Protein AF-A0A8J8J0Q1-F1 (afdb_monomer)

Foldseek 3Di:
DDAAADEPVVLVVQLVVQLQVLVVVVVQHDPVVLVVLCPDPVSVVSSVVSNCVSVVVCVVVNHHYDDWDDPPVQLVVQCVVLVDDSVVSRVVSRCVVVVNQEDADPDCSCPPPVRHHYDHD

Nearest PDB structures (foldseek):
  1v8o-assembly1_C  TM=6.541E-01  e=2.952E-02  Pyrobaculum aerophilum
  7by2-assembly1_B-2  TM=4.990E-01  e=1.311E-02  Klebsiella pneumoniae

Radius of gyration: 16.66 Å; Cα contacts (8 Å, |Δi|>4): 122; chains: 1; bounding box: 41×23×42 Å

pLDDT: mean 94.54, std 7.19, range [49.25, 98.62]

Secondary structure (DSSP, 8-state):
-PPPEE-HHHHHHHHHHHHHHHHHHTT--SHHHHHHHTTSHHHHHHHHHHHHHHHHHHHHTTPEEPPPP--HHHHHHHHHHHT--HHHHHHHHHHHHTT--EE--S-GGGTT-TT-EE---

Mean predicted aligned error: 3.58 Å

Sequence (121 aa):
MSKQVTSRTTINEAIYVTFRRLAREKGVTNIYDAKTFAKSQEGRLVLKRAYSLVLELVNLSGIGIIEEEDDIETIMTVSKKFGLLPNDAIIVATCLKHGITEIATFDRDFEGIQFLKVVGG

Structure (mmCIF, N/CA/C/O backbone):
data_AF-A0A8J8J0Q1-F1
#
_entry.id   AF-A0A8J8J0Q1-F1
#
loop_
_atom_site.group_PDB
_atom_site.id
_atom_site.type_symbol
_atom_site.label_atom_id
_atom_site.label_alt_id
_atom_site.label_comp_id
_atom_site.label_asym_id
_atom_site.label_entity_id
_atom_site.label_seq_id
_atom_site.pdbx_PDB_ins_code
_atom_site.Cartn_x
_atom_site.Cartn_y
_atom_site.Cartn_z
_atom_site.occupancy
_atom_site.B_iso_or_equiv
_atom_site.auth_seq_id
_atom_site.auth_comp_id
_atom_site.auth_asym_id
_atom_site.auth_atom_id
_atom_site.pdbx_PDB_model_num
ATOM 1 N N . MET A 1 1 ? -23.694 9.600 -0.423 1.00 49.25 1 MET A N 1
ATOM 2 C CA . MET A 1 1 ? -22.783 8.594 -1.013 1.00 49.25 1 MET A CA 1
ATOM 3 C C . MET A 1 1 ? -21.637 8.402 -0.043 1.00 49.25 1 MET A C 1
ATOM 5 O O . MET A 1 1 ? -21.099 9.406 0.410 1.00 49.25 1 MET A O 1
ATOM 9 N N . SER A 1 2 ? -21.314 7.164 0.336 1.00 65.00 2 SER A N 1
ATOM 10 C CA . SER A 1 2 ? -20.090 6.892 1.095 1.00 65.00 2 SER A CA 1
ATOM 11 C C . SER A 1 2 ? -18.889 7.231 0.210 1.00 65.00 2 SER A C 1
ATOM 13 O O . SER A 1 2 ? -18.856 6.886 -0.970 1.00 65.00 2 SER A O 1
ATOM 15 N N . LYS A 1 3 ? -17.932 7.988 0.750 1.00 85.00 3 LYS A N 1
ATOM 16 C CA . LYS A 1 3 ? -16.706 8.342 0.034 1.00 85.00 3 LYS A CA 1
ATOM 17 C C . LYS A 1 3 ? -15.754 7.149 0.105 1.00 85.00 3 LYS A C 1
ATOM 19 O O . LYS A 1 3 ? -15.395 6.734 1.201 1.00 85.00 3 LYS A O 1
ATOM 24 N N . GLN A 1 4 ? -15.357 6.608 -1.044 1.00 94.06 4 GLN A N 1
ATOM 25 C CA . GLN A 1 4 ? -14.331 5.567 -1.113 1.00 94.06 4 GLN A CA 1
ATOM 26 C C . GLN A 1 4 ? -12.950 6.176 -0.867 1.00 94.06 4 GLN A C 1
ATOM 28 O O . GLN A 1 4 ? -12.659 7.288 -1.322 1.00 94.06 4 GLN A O 1
ATOM 33 N N . VAL A 1 5 ? -12.105 5.449 -0.140 1.00 96.25 5 VAL A N 1
ATOM 34 C CA . VAL A 1 5 ? -10.758 5.889 0.227 1.00 96.25 5 VAL A CA 1
ATOM 35 C C . VAL A 1 5 ? -9.744 4.760 0.078 1.00 96.25 5 VAL A C 1
ATOM 37 O O . VAL A 1 5 ? -10.103 3.588 0.118 1.00 96.25 5 VAL A O 1
ATOM 40 N N . THR A 1 6 ? -8.478 5.130 -0.089 1.00 96.12 6 THR A N 1
ATOM 41 C CA . THR A 1 6 ? -7.318 4.234 -0.120 1.00 96.12 6 THR A CA 1
ATOM 42 C C . THR A 1 6 ? -6.158 4.854 0.659 1.00 96.12 6 THR A C 1
ATOM 44 O O . THR A 1 6 ? -6.144 6.061 0.920 1.00 96.12 6 THR A O 1
ATOM 47 N N . SER A 1 7 ? -5.159 4.044 1.005 1.00 94.81 7 SER A N 1
ATOM 48 C CA . SER A 1 7 ? -3.926 4.499 1.649 1.00 94.81 7 SER A CA 1
ATOM 49 C C . SER A 1 7 ? -2.776 4.679 0.649 1.00 94.81 7 SER A C 1
ATOM 51 O O . SER A 1 7 ? -2.845 4.238 -0.507 1.00 94.81 7 SER A O 1
ATOM 53 N N . ARG A 1 8 ? -1.693 5.330 1.093 1.00 94.06 8 ARG A N 1
ATOM 54 C CA . ARG A 1 8 ? -0.457 5.472 0.306 1.00 94.06 8 ARG A CA 1
ATOM 55 C C . ARG A 1 8 ? 0.252 4.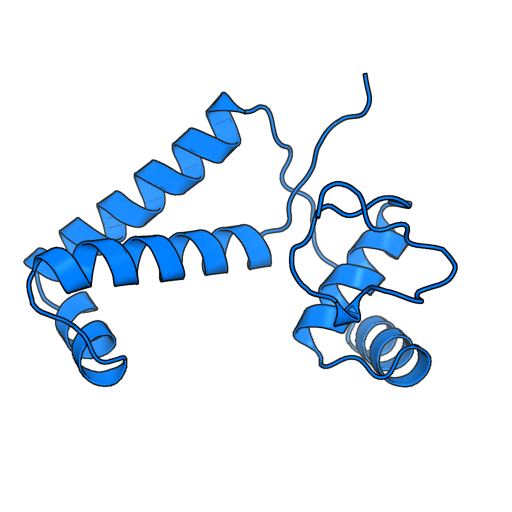130 0.130 1.00 94.06 8 ARG A C 1
ATOM 57 O O . ARG A 1 8 ? 0.831 3.892 -0.928 1.00 94.06 8 ARG A O 1
ATOM 64 N N . THR A 1 9 ? 0.172 3.251 1.124 1.00 92.88 9 THR A N 1
ATOM 65 C CA . THR A 1 9 ? 0.726 1.893 1.100 1.00 92.88 9 THR A CA 1
ATOM 66 C C . THR A 1 9 ? 0.101 1.086 -0.031 1.00 92.88 9 THR A C 1
ATOM 68 O O . THR A 1 9 ? 0.826 0.611 -0.904 1.00 92.88 9 THR A O 1
ATOM 71 N N . THR A 1 10 ? -1.234 1.059 -0.123 1.00 93.62 10 THR A N 1
ATOM 72 C CA . THR A 1 10 ? -1.948 0.364 -1.207 1.00 93.62 10 THR A CA 1
ATOM 73 C C . THR A 1 10 ? -1.602 0.938 -2.585 1.00 93.62 10 THR A C 1
ATOM 75 O O . THR A 1 10 ? -1.412 0.190 -3.544 1.00 93.62 10 THR A O 1
ATOM 78 N N . ILE A 1 11 ? -1.453 2.264 -2.707 1.00 96.38 11 ILE A N 1
ATOM 79 C CA . ILE A 1 11 ? -1.026 2.898 -3.967 1.00 96.38 11 ILE A CA 1
ATOM 80 C C . ILE A 1 11 ? 0.388 2.451 -4.357 1.00 96.38 11 ILE A C 1
ATOM 82 O O . ILE A 1 11 ? 0.622 2.084 -5.510 1.00 96.38 11 ILE A O 1
ATOM 86 N N . ASN A 1 12 ? 1.330 2.450 -3.413 1.00 95.69 12 ASN A N 1
ATOM 87 C CA . ASN A 1 12 ? 2.706 2.021 -3.663 1.00 95.69 12 ASN A CA 1
ATOM 88 C C . ASN A 1 12 ? 2.781 0.545 -4.084 1.00 95.69 12 ASN A C 1
ATOM 90 O O . ASN A 1 12 ? 3.517 0.207 -5.014 1.00 95.69 12 ASN A O 1
ATOM 94 N N . GLU A 1 13 ? 1.993 -0.325 -3.454 1.00 94.50 13 GLU A N 1
ATOM 95 C CA . GLU A 1 13 ? 1.885 -1.740 -3.820 1.00 94.50 13 GLU A CA 1
ATOM 96 C C . GLU A 1 13 ? 1.293 -1.924 -5.220 1.00 94.50 13 GLU A C 1
ATOM 98 O O . GLU A 1 13 ? 1.860 -2.650 -6.040 1.00 94.50 13 GLU A O 1
ATOM 103 N N . ALA A 1 14 ? 0.214 -1.205 -5.545 1.00 96.81 14 ALA A N 1
ATOM 104 C CA . ALA A 1 14 ? -0.389 -1.230 -6.875 1.00 96.81 14 ALA A CA 1
ATOM 105 C C . ALA A 1 14 ? 0.595 -0.759 -7.960 1.00 96.81 14 ALA A C 1
ATOM 107 O O . ALA A 1 14 ? 0.692 -1.374 -9.028 1.00 96.81 14 ALA A O 1
ATOM 108 N N . ILE A 1 15 ? 1.380 0.290 -7.685 1.00 98.31 15 ILE A N 1
ATOM 109 C CA . ILE A 1 15 ? 2.443 0.768 -8.581 1.00 98.31 15 ILE A CA 1
ATOM 110 C C . ILE A 1 15 ? 3.511 -0.307 -8.760 1.00 98.31 15 ILE A C 1
ATOM 112 O O . ILE A 1 15 ? 3.913 -0.587 -9.891 1.00 98.31 15 ILE A O 1
ATOM 116 N N . TYR A 1 16 ? 3.956 -0.943 -7.673 1.00 97.06 16 TYR A N 1
ATOM 117 C CA . TYR A 1 16 ? 4.955 -2.005 -7.732 1.00 97.06 16 TYR A CA 1
ATOM 118 C C . TYR A 1 16 ? 4.468 -3.201 -8.560 1.00 97.06 16 TYR A C 1
ATOM 120 O O . TYR A 1 16 ? 5.185 -3.668 -9.450 1.00 97.06 16 TYR A O 1
ATOM 128 N N . VAL A 1 17 ? 3.241 -3.670 -8.329 1.00 96.44 17 VAL A N 1
ATOM 129 C CA . VAL A 1 17 ? 2.636 -4.778 -9.085 1.00 96.44 17 VAL A CA 1
ATOM 130 C C . VAL A 1 17 ? 2.487 -4.410 -10.563 1.00 96.44 17 VAL A C 1
ATOM 132 O O . VAL A 1 17 ? 2.872 -5.197 -11.433 1.00 96.44 17 VAL A O 1
ATOM 135 N N . THR A 1 18 ? 2.022 -3.195 -10.863 1.00 98.31 18 THR A N 1
ATOM 136 C CA . THR A 1 18 ? 1.899 -2.683 -12.238 1.00 98.31 18 THR A CA 1
ATOM 137 C C . THR A 1 18 ? 3.260 -2.620 -12.928 1.00 98.31 18 THR A C 1
ATOM 139 O O . THR A 1 18 ? 3.421 -3.123 -14.041 1.00 98.31 18 THR A O 1
ATOM 142 N N . PHE A 1 19 ? 4.281 -2.086 -12.254 1.00 98.44 19 PHE A N 1
ATOM 143 C CA . PHE A 1 19 ? 5.654 -2.065 -12.756 1.00 98.44 19 PHE A CA 1
ATOM 144 C C . PHE A 1 19 ? 6.163 -3.478 -13.052 1.00 98.44 19 PHE A C 1
ATOM 146 O O . PHE A 1 19 ? 6.700 -3.728 -14.129 1.00 98.44 19 PHE A O 1
ATOM 153 N N . ARG A 1 20 ? 5.959 -4.429 -12.132 1.00 97.69 20 ARG A N 1
ATOM 154 C CA . ARG A 1 20 ? 6.366 -5.831 -12.309 1.00 97.69 20 ARG A CA 1
ATOM 155 C C . ARG A 1 20 ? 5.660 -6.483 -13.492 1.00 97.69 20 ARG A C 1
ATOM 157 O O . ARG A 1 20 ? 6.293 -7.256 -14.207 1.00 97.69 20 ARG A O 1
ATOM 164 N N . ARG A 1 21 ? 4.381 -6.177 -13.717 1.00 97.69 21 ARG A N 1
ATOM 165 C CA . ARG A 1 21 ? 3.632 -6.668 -14.878 1.00 97.69 21 ARG A CA 1
ATOM 166 C C . ARG A 1 21 ? 4.217 -6.131 -16.183 1.00 97.69 21 ARG A C 1
ATOM 168 O O . ARG A 1 21 ? 4.532 -6.928 -17.059 1.00 97.69 21 ARG A O 1
ATOM 175 N N . LEU A 1 22 ? 4.434 -4.822 -16.277 1.00 98.00 22 LEU A N 1
ATOM 176 C CA . LEU A 1 22 ? 5.011 -4.190 -17.467 1.00 98.00 22 LEU A CA 1
ATOM 177 C C . LEU A 1 22 ? 6.462 -4.635 -17.720 1.00 98.00 22 LEU A C 1
ATOM 179 O O . LEU A 1 22 ? 6.865 -4.837 -18.859 1.00 98.00 22 LEU A O 1
ATOM 183 N N . ALA A 1 23 ? 7.257 -4.837 -16.667 1.00 97.81 23 ALA A N 1
ATOM 184 C CA . ALA A 1 23 ? 8.622 -5.348 -16.788 1.00 97.81 23 ALA A CA 1
ATOM 185 C C . ALA A 1 23 ? 8.651 -6.796 -17.317 1.00 97.81 23 ALA A C 1
ATOM 187 O O . ALA A 1 23 ? 9.526 -7.145 -18.110 1.00 97.81 23 ALA A O 1
ATOM 188 N N . ARG A 1 24 ? 7.666 -7.633 -16.955 1.00 97.25 24 ARG A N 1
ATOM 189 C CA . ARG A 1 24 ? 7.529 -8.992 -17.510 1.00 97.25 24 ARG A CA 1
ATOM 190 C C . ARG A 1 24 ? 7.276 -8.987 -19.015 1.00 97.25 24 ARG A C 1
ATOM 192 O O . ARG A 1 24 ? 7.817 -9.845 -19.701 1.00 97.25 24 ARG A O 1
ATOM 199 N N . GLU A 1 25 ? 6.529 -8.014 -19.536 1.00 96.38 25 GLU A N 1
ATOM 200 C CA . GLU A 1 25 ? 6.330 -7.834 -20.988 1.00 96.38 25 GLU A CA 1
ATOM 201 C C . GLU A 1 25 ? 7.644 -7.513 -21.722 1.00 96.38 25 GLU A C 1
ATOM 203 O O . GLU A 1 25 ? 7.754 -7.722 -22.926 1.00 96.38 25 GLU A O 1
ATOM 208 N N . LYS A 1 26 ? 8.664 -7.054 -20.986 1.00 94.62 26 LYS A N 1
ATOM 209 C CA . LYS A 1 26 ? 10.033 -6.808 -21.461 1.00 94.62 26 LYS A CA 1
ATOM 210 C C . LYS A 1 26 ? 10.999 -7.965 -21.179 1.00 94.62 26 LYS A C 1
ATOM 212 O O . LYS A 1 26 ? 12.200 -7.815 -21.363 1.00 94.62 26 LYS A O 1
ATOM 217 N N . GLY A 1 27 ? 10.496 -9.109 -20.713 1.00 96.06 27 GLY A N 1
ATOM 218 C CA . GLY A 1 27 ? 11.301 -10.291 -20.388 1.00 96.06 27 GLY A CA 1
ATOM 219 C C . GLY A 1 27 ? 11.878 -10.317 -18.967 1.00 96.06 27 GLY A C 1
ATOM 220 O O . GLY A 1 27 ? 12.580 -11.261 -18.617 1.00 96.06 27 GLY A O 1
ATOM 221 N N . VAL A 1 28 ? 11.566 -9.336 -18.113 1.00 96.75 28 VAL A N 1
ATOM 222 C CA . VAL A 1 28 ? 12.094 -9.257 -16.740 1.00 96.75 28 VAL A CA 1
ATOM 223 C C . VAL A 1 28 ? 11.139 -9.941 -15.760 1.00 96.75 28 VAL A C 1
ATOM 225 O O . VAL A 1 28 ? 10.121 -9.379 -15.351 1.00 96.75 28 VAL A O 1
ATOM 228 N N . THR A 1 29 ? 11.451 -11.177 -15.366 1.00 92.19 29 THR A N 1
ATOM 229 C CA . THR A 1 29 ? 10.506 -12.046 -14.638 1.00 92.19 29 THR A CA 1
ATOM 230 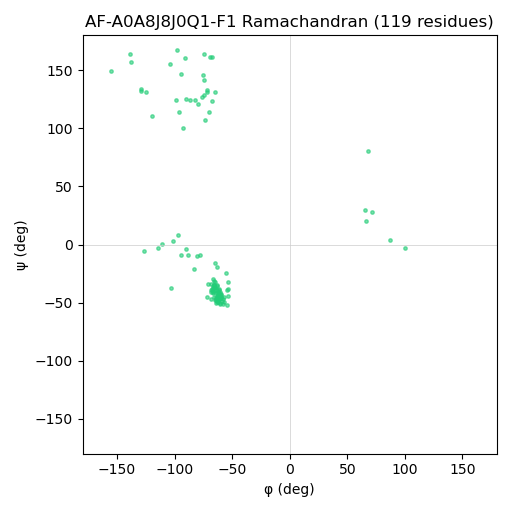C C . THR A 1 29 ? 10.777 -12.159 -13.138 1.00 92.19 29 THR A C 1
ATOM 232 O O . THR A 1 29 ? 9.828 -12.145 -12.348 1.00 92.19 29 THR A O 1
ATOM 235 N N . ASN A 1 30 ? 12.036 -12.205 -12.695 1.00 93.94 30 ASN A N 1
ATOM 236 C CA . ASN A 1 30 ? 12.381 -12.331 -11.273 1.00 93.94 30 ASN A CA 1
ATOM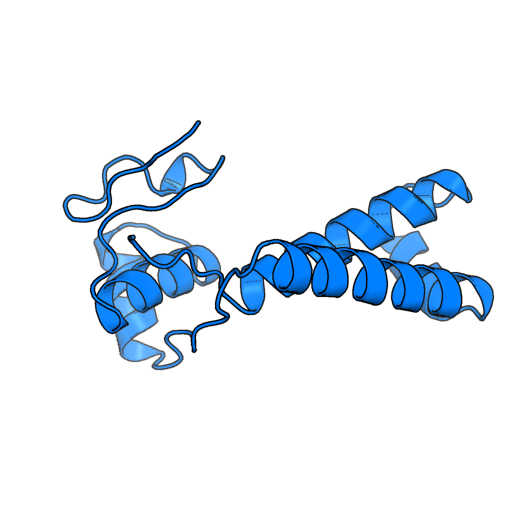 237 C C . ASN A 1 30 ? 12.551 -10.963 -10.584 1.00 93.94 30 ASN A C 1
ATOM 239 O O . ASN A 1 30 ? 12.687 -9.927 -11.237 1.00 93.94 30 ASN A O 1
ATOM 243 N N . ILE A 1 31 ? 12.459 -10.944 -9.250 1.00 89.88 31 ILE A N 1
ATOM 244 C CA . ILE A 1 31 ? 12.466 -9.708 -8.442 1.00 89.88 31 ILE A CA 1
ATOM 245 C C . ILE A 1 31 ? 13.816 -8.989 -8.504 1.00 89.88 31 ILE A C 1
ATOM 247 O O . ILE A 1 31 ? 13.846 -7.757 -8.521 1.00 89.88 31 ILE A O 1
ATOM 251 N N . TYR A 1 32 ? 14.916 -9.739 -8.535 1.00 91.12 32 TYR A N 1
ATOM 252 C CA . TYR A 1 32 ? 16.260 -9.173 -8.529 1.00 91.12 32 TYR A CA 1
ATOM 253 C C . TYR A 1 32 ? 16.515 -8.368 -9.808 1.00 91.12 32 TYR A C 1
ATOM 255 O O . TYR A 1 32 ? 16.866 -7.188 -9.748 1.00 91.12 32 TYR A O 1
ATOM 263 N N . ASP A 1 33 ? 16.188 -8.954 -10.956 1.00 95.06 33 ASP A N 1
ATOM 264 C CA . ASP A 1 33 ? 16.346 -8.317 -12.257 1.00 95.06 33 ASP A CA 1
ATOM 265 C C . ASP A 1 33 ? 15.428 -7.116 -12.418 1.00 95.06 33 ASP A C 1
ATOM 267 O O . ASP A 1 33 ? 15.822 -6.140 -13.041 1.00 95.06 33 ASP A O 1
ATOM 271 N N . ALA A 1 34 ? 14.242 -7.108 -11.804 1.00 95.81 34 ALA A N 1
ATOM 272 C CA . ALA A 1 34 ? 13.394 -5.918 -11.832 1.00 95.81 34 ALA A CA 1
ATOM 273 C C . ALA A 1 34 ? 14.000 -4.726 -11.089 1.00 95.81 34 ALA A C 1
ATOM 275 O O . ALA A 1 34 ? 13.833 -3.593 -11.542 1.00 95.81 34 ALA A O 1
ATOM 276 N N . LYS A 1 35 ? 14.736 -4.954 -9.993 1.00 94.69 35 LYS A N 1
ATOM 277 C CA . LYS A 1 35 ? 15.465 -3.876 -9.306 1.00 94.69 35 LYS A CA 1
ATOM 278 C C . LYS A 1 35 ? 16.589 -3.325 -10.182 1.00 94.69 35 LYS A C 1
ATOM 280 O O . LYS A 1 35 ? 16.799 -2.115 -10.213 1.00 94.69 35 LYS A O 1
ATOM 285 N N . THR A 1 36 ? 17.297 -4.193 -10.901 1.00 96.44 36 THR A N 1
ATOM 286 C CA . THR A 1 36 ? 18.339 -3.786 -11.856 1.00 96.44 36 THR A CA 1
ATOM 287 C C . THR A 1 36 ? 17.733 -3.062 -13.058 1.00 96.44 36 THR A C 1
ATOM 289 O O . THR A 1 36 ? 18.169 -1.967 -13.409 1.00 96.44 36 THR A O 1
ATOM 292 N N . PHE A 1 37 ? 16.664 -3.612 -13.631 1.00 97.62 37 PHE A N 1
ATOM 293 C CA . PHE A 1 37 ? 15.926 -3.043 -14.751 1.00 97.62 37 PHE A CA 1
ATOM 294 C C . PHE A 1 37 ? 15.410 -1.643 -14.428 1.00 97.62 37 PHE A C 1
ATOM 296 O O . PHE A 1 37 ? 15.633 -0.738 -15.226 1.00 97.62 37 PHE A O 1
ATOM 303 N N . ALA A 1 38 ? 14.835 -1.420 -13.240 1.00 97.12 38 ALA A N 1
ATOM 304 C CA . ALA A 1 38 ? 14.349 -0.108 -12.798 1.00 97.12 38 ALA A CA 1
ATOM 305 C C . ALA A 1 38 ? 15.417 1.004 -12.852 1.00 97.12 38 ALA A C 1
ATOM 307 O O . ALA A 1 38 ? 15.076 2.179 -12.971 1.00 97.12 38 ALA A O 1
ATOM 308 N N . LYS A 1 39 ? 16.711 0.655 -12.790 1.00 97.19 39 LYS A N 1
ATOM 309 C CA . LYS A 1 39 ? 17.828 1.611 -12.877 1.00 97.19 39 LYS A CA 1
ATOM 310 C C . LYS A 1 39 ? 18.199 1.976 -14.321 1.00 97.19 39 LYS A C 1
ATOM 312 O O . LYS A 1 39 ? 18.796 3.036 -14.541 1.00 97.19 39 LYS A O 1
ATOM 317 N N . SER A 1 40 ? 17.841 1.141 -15.299 1.00 97.69 40 SER A N 1
ATOM 318 C CA . SER A 1 40 ? 18.054 1.399 -16.731 1.00 97.69 40 SER A CA 1
ATOM 319 C C . SER A 1 40 ? 17.161 2.534 -17.248 1.00 97.69 40 SER A C 1
ATOM 321 O O . SER A 1 40 ? 16.161 2.886 -16.622 1.00 97.69 40 SER A O 1
ATOM 323 N N . GLN A 1 41 ? 17.499 3.119 -18.400 1.00 97.94 41 GLN A N 1
ATOM 324 C CA . GLN A 1 41 ? 16.658 4.145 -19.026 1.00 97.94 41 GLN A CA 1
ATOM 325 C C . GLN A 1 41 ? 15.263 3.599 -19.368 1.00 97.94 41 GLN A C 1
ATOM 327 O O . GLN A 1 41 ? 14.263 4.238 -19.045 1.00 97.94 41 GLN A O 1
ATOM 332 N N . GLU A 1 42 ? 15.188 2.404 -19.961 1.00 97.81 42 GLU A N 1
ATOM 333 C CA . GLU A 1 42 ? 13.910 1.763 -20.286 1.00 97.81 42 GLU A CA 1
ATOM 334 C C . GLU A 1 42 ? 13.092 1.474 -19.021 1.00 97.81 42 GLU A C 1
ATOM 336 O O . GLU A 1 42 ? 11.914 1.819 -18.952 1.00 97.81 42 GLU A O 1
ATOM 341 N N . GLY A 1 43 ? 13.714 0.924 -17.976 1.00 98.00 43 GLY A N 1
ATOM 342 C CA . GLY A 1 43 ? 13.012 0.628 -16.730 1.00 98.00 43 GLY A CA 1
ATOM 343 C C . GLY A 1 43 ? 12.510 1.867 -15.996 1.00 98.00 43 GLY A C 1
ATOM 344 O O . GLY A 1 43 ? 11.431 1.811 -15.413 1.00 98.00 43 GLY A O 1
ATOM 345 N N . ARG A 1 44 ? 13.203 3.012 -16.085 1.00 98.31 44 ARG A N 1
ATOM 346 C CA . ARG A 1 44 ? 12.682 4.294 -15.571 1.00 98.31 44 ARG A CA 1
ATOM 347 C C . ARG A 1 44 ? 11.437 4.756 -16.326 1.00 98.31 44 ARG A C 1
ATOM 349 O O . ARG A 1 44 ? 10.520 5.281 -15.699 1.00 98.31 44 ARG A O 1
ATOM 356 N N . LEU A 1 45 ? 11.371 4.544 -17.645 1.00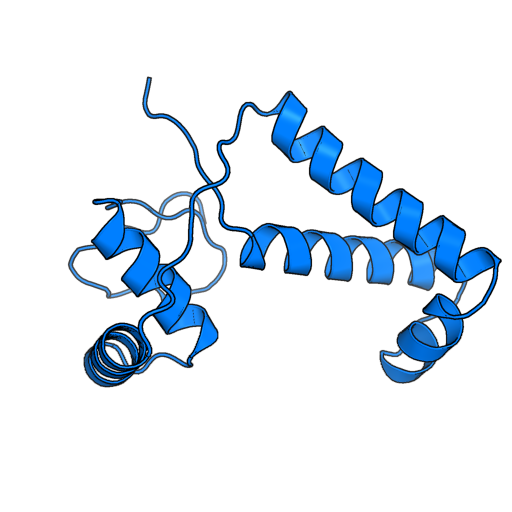 98.50 45 LEU A N 1
ATOM 357 C CA . LEU A 1 45 ? 10.169 4.837 -18.437 1.00 98.50 45 LEU A CA 1
ATOM 358 C C . LEU A 1 45 ? 9.011 3.908 -18.058 1.00 98.50 45 LEU A C 1
ATOM 360 O O . LEU A 1 45 ? 7.883 4.371 -17.902 1.00 98.50 45 LEU A O 1
ATOM 364 N N . VAL A 1 46 ? 9.291 2.618 -17.853 1.00 98.44 46 VAL A N 1
ATOM 365 C CA . VAL A 1 46 ? 8.292 1.645 -17.383 1.00 98.44 46 VAL A CA 1
ATOM 366 C C . VAL A 1 46 ? 7.799 1.992 -15.977 1.00 98.44 46 VAL A C 1
ATOM 368 O O . VAL A 1 46 ? 6.597 1.954 -15.728 1.00 98.44 46 VAL A O 1
ATOM 371 N N . LEU A 1 47 ? 8.696 2.394 -15.074 1.00 98.12 47 LEU A N 1
ATOM 372 C CA . LEU A 1 47 ? 8.339 2.838 -13.729 1.00 98.12 47 LEU A CA 1
ATOM 373 C C . LEU A 1 47 ? 7.462 4.091 -13.786 1.00 98.12 47 LEU A C 1
ATOM 375 O O . LEU A 1 47 ? 6.378 4.092 -13.211 1.00 98.12 47 LEU A O 1
ATOM 379 N N . LYS A 1 48 ? 7.864 5.113 -14.553 1.00 98.50 48 LYS A N 1
ATOM 380 C CA . LYS A 1 48 ? 7.050 6.318 -14.779 1.00 98.50 48 LYS A CA 1
ATOM 381 C C . LYS A 1 48 ? 5.652 5.959 -15.289 1.00 98.50 48 LYS A C 1
ATOM 383 O O . LYS A 1 48 ? 4.670 6.487 -14.780 1.00 98.50 48 LYS A O 1
ATOM 388 N N . ARG A 1 49 ? 5.557 5.033 -16.248 1.00 98.50 49 ARG A N 1
ATOM 389 C CA . ARG A 1 49 ? 4.273 4.551 -16.772 1.00 98.50 49 ARG A CA 1
ATOM 390 C C . ARG A 1 49 ? 3.425 3.871 -15.695 1.00 98.50 49 ARG A C 1
ATOM 392 O O . ARG A 1 49 ? 2.228 4.123 -15.647 1.00 98.50 49 ARG A O 1
ATOM 399 N N . ALA A 1 50 ? 4.019 3.046 -14.833 1.00 98.62 50 ALA A N 1
ATOM 400 C CA . ALA A 1 50 ? 3.303 2.402 -13.732 1.00 98.62 50 ALA A CA 1
ATOM 401 C C . ALA A 1 50 ? 2.720 3.426 -12.742 1.00 98.62 50 ALA A C 1
ATOM 403 O O . ALA A 1 50 ? 1.553 3.311 -12.376 1.00 98.62 50 ALA A O 1
ATOM 404 N N . TYR A 1 51 ? 3.496 4.456 -12.376 1.00 98.44 51 TYR A N 1
ATOM 405 C CA . TYR A 1 51 ? 3.005 5.573 -11.560 1.00 98.44 51 TYR A CA 1
ATOM 406 C C . TYR A 1 51 ? 1.817 6.277 -12.223 1.00 98.44 51 TYR A C 1
ATOM 408 O O . TYR A 1 51 ? 0.777 6.430 -11.588 1.00 98.44 51 TYR A O 1
ATOM 416 N N . SER A 1 52 ? 1.950 6.670 -13.495 1.00 98.38 52 SER A N 1
ATOM 417 C CA . SER A 1 52 ? 0.878 7.357 -14.226 1.00 98.38 52 SER A CA 1
ATOM 418 C C . SER A 1 52 ? -0.411 6.541 -14.256 1.00 98.38 52 SER A C 1
ATOM 420 O O . SER A 1 52 ? -1.450 7.059 -13.870 1.00 98.38 52 SER A O 1
ATOM 422 N N . LEU A 1 53 ? -0.344 5.256 -14.620 1.00 98.44 53 LEU A N 1
ATOM 423 C CA . LEU A 1 53 ? -1.531 4.400 -14.726 1.00 98.44 53 LEU A CA 1
ATOM 424 C C . LEU A 1 53 ? -2.295 4.277 -13.401 1.00 98.44 53 LEU A C 1
ATOM 426 O O . LEU A 1 53 ? -3.518 4.385 -13.384 1.00 98.44 53 LEU A O 1
ATOM 430 N N . VAL A 1 54 ? -1.585 4.055 -12.291 1.00 98.12 54 VAL A N 1
ATOM 431 C CA . VAL A 1 54 ? -2.228 3.876 -10.981 1.00 98.12 54 VAL A CA 1
ATOM 432 C C . VAL A 1 54 ? -2.791 5.195 -10.458 1.00 98.12 54 VAL A C 1
ATOM 434 O O . VAL A 1 54 ? -3.928 5.230 -9.994 1.00 98.12 54 VAL A O 1
ATOM 437 N N . LEU A 1 55 ? -2.032 6.290 -10.552 1.00 96.75 55 LEU A N 1
ATOM 438 C CA . LEU A 1 55 ? -2.494 7.592 -10.067 1.00 96.75 55 LEU A CA 1
ATOM 439 C C . LEU A 1 55 ? -3.666 8.128 -10.900 1.00 96.75 55 LEU A C 1
ATOM 441 O O . LEU A 1 55 ? -4.611 8.674 -10.332 1.00 96.75 55 LEU A O 1
ATOM 445 N N . GLU A 1 56 ? -3.646 7.931 -12.221 1.00 97.31 56 GLU A N 1
ATOM 446 C CA . GLU A 1 56 ? -4.775 8.264 -13.097 1.00 97.31 56 GLU A CA 1
ATOM 447 C C . GLU A 1 56 ? -6.016 7.440 -12.744 1.00 97.31 56 GLU A C 1
ATOM 449 O O . GLU A 1 56 ? -7.098 8.012 -12.634 1.00 97.31 56 GLU A O 1
ATOM 454 N N . LEU A 1 57 ? -5.875 6.132 -12.493 1.00 96.62 57 LEU A N 1
ATOM 455 C CA . LEU A 1 57 ? -6.987 5.275 -12.070 1.00 96.62 57 LEU A CA 1
ATOM 456 C C . LEU A 1 57 ? -7.624 5.763 -10.762 1.00 96.62 57 LEU A C 1
ATOM 458 O O . LEU A 1 57 ? -8.847 5.889 -10.690 1.00 96.62 57 LEU A O 1
ATOM 462 N N . VAL A 1 58 ? -6.812 6.048 -9.739 1.00 95.56 58 VAL A N 1
ATOM 463 C CA . VAL A 1 58 ? -7.293 6.546 -8.437 1.00 95.56 58 VAL A CA 1
ATOM 464 C C . VAL A 1 58 ? -8.030 7.874 -8.612 1.00 95.56 58 VAL A C 1
ATOM 466 O O . VAL A 1 58 ? -9.137 8.039 -8.095 1.00 95.56 58 VAL A O 1
ATOM 469 N N . ASN A 1 59 ? -7.455 8.791 -9.396 1.00 94.25 59 ASN A N 1
ATOM 470 C CA . ASN A 1 59 ? -8.038 10.100 -9.666 1.00 94.25 59 ASN A CA 1
ATOM 471 C C . ASN A 1 59 ? -9.366 10.001 -10.436 1.00 94.25 59 ASN A C 1
ATOM 473 O O . ASN A 1 59 ? -10.356 10.608 -10.033 1.00 94.25 59 ASN A O 1
ATOM 477 N N . LEU A 1 60 ? -9.417 9.206 -11.510 1.00 96.56 60 LEU A N 1
ATOM 478 C CA . LEU A 1 60 ? -10.627 9.017 -12.320 1.00 96.56 60 LEU A CA 1
ATOM 479 C C . LEU A 1 60 ? -11.743 8.299 -11.553 1.00 96.56 60 LEU A C 1
ATOM 481 O O . LEU A 1 60 ? -12.917 8.549 -11.810 1.00 96.56 60 LEU A O 1
ATOM 485 N N . SER A 1 61 ? -11.384 7.442 -10.595 1.00 94.38 61 SER A N 1
ATOM 486 C CA . SER A 1 61 ? -12.344 6.739 -9.737 1.00 94.38 61 SER A CA 1
ATOM 487 C C . SER A 1 61 ? -12.910 7.622 -8.617 1.00 94.38 61 SER A C 1
ATOM 489 O O . SER A 1 61 ? -13.822 7.200 -7.912 1.00 94.38 61 SER A O 1
ATOM 491 N N . GLY A 1 62 ? -12.373 8.833 -8.412 1.00 94.25 62 GLY A N 1
ATOM 492 C CA . GLY A 1 62 ? -12.781 9.715 -7.315 1.00 94.25 62 GLY A CA 1
ATOM 493 C C . GLY A 1 62 ? -12.439 9.171 -5.921 1.00 94.25 62 GLY A C 1
ATOM 494 O O . GLY A 1 62 ? -13.048 9.590 -4.934 1.00 94.25 62 GLY A O 1
ATOM 495 N N . ILE A 1 63 ? -11.485 8.238 -5.829 1.00 94.88 63 ILE A N 1
ATOM 496 C CA . ILE A 1 63 ? -11.063 7.625 -4.565 1.00 94.88 63 ILE A CA 1
ATOM 497 C C . ILE A 1 63 ? -10.173 8.617 -3.810 1.00 94.88 63 ILE A C 1
ATOM 499 O O . ILE A 1 63 ? -9.186 9.126 -4.340 1.00 94.88 63 ILE A O 1
ATOM 503 N N . GLY A 1 64 ? -10.520 8.898 -2.553 1.00 94.94 64 GLY A N 1
ATOM 504 C CA . GLY A 1 64 ? -9.711 9.756 -1.689 1.00 94.94 64 GLY A CA 1
ATOM 505 C C . GLY A 1 64 ? -8.465 9.041 -1.168 1.00 94.94 64 GLY A C 1
ATOM 506 O O . GLY A 1 64 ? -8.513 7.855 -0.865 1.00 94.94 64 GLY A O 1
ATOM 507 N N . ILE A 1 65 ? -7.366 9.772 -0.997 1.00 95.38 65 ILE A N 1
ATOM 508 C CA . ILE A 1 65 ? -6.180 9.268 -0.295 1.00 95.38 65 ILE A CA 1
ATOM 509 C C . ILE A 1 65 ? -6.229 9.799 1.133 1.00 95.38 65 ILE A C 1
ATOM 511 O O . ILE A 1 65 ? -6.345 11.011 1.329 1.00 95.38 65 ILE A O 1
ATOM 515 N N . ILE A 1 66 ? -6.168 8.901 2.111 1.00 96.56 66 ILE A N 1
ATOM 516 C CA . ILE A 1 66 ? -6.150 9.257 3.532 1.00 96.56 66 ILE A CA 1
ATOM 517 C C . ILE A 1 66 ? -4.748 9.120 4.118 1.00 96.56 66 ILE A C 1
ATOM 519 O O . ILE A 1 66 ? -3.903 8.379 3.612 1.00 96.56 66 ILE A O 1
ATOM 523 N N . GLU A 1 67 ? -4.506 9.869 5.189 1.00 96.25 67 GLU A N 1
ATOM 524 C CA . GLU A 1 67 ? -3.298 9.729 5.990 1.00 96.25 67 GLU A CA 1
ATOM 525 C C . GLU A 1 67 ? -3.354 8.428 6.795 1.00 96.25 67 GLU A C 1
ATOM 527 O O . GLU A 1 67 ? -4.366 8.122 7.424 1.00 96.25 67 GLU A O 1
ATOM 532 N N . GLU A 1 68 ? -2.265 7.672 6.775 1.00 97.06 68 GLU A N 1
ATOM 533 C CA . GLU A 1 68 ? -2.132 6.434 7.540 1.00 97.06 68 GLU A CA 1
ATOM 534 C C . GLU A 1 68 ? -1.926 6.715 9.034 1.00 97.06 68 GLU A C 1
ATOM 536 O O . GLU A 1 68 ? -1.633 7.842 9.445 1.00 97.06 68 GLU A O 1
ATOM 541 N N . GLU A 1 69 ? -2.121 5.690 9.856 1.00 97.50 69 GLU A N 1
ATOM 542 C CA . GLU A 1 69 ? -1.581 5.683 11.212 1.00 97.50 69 GLU A CA 1
ATOM 543 C C . GLU A 1 69 ? -0.058 5.506 11.155 1.00 97.50 69 GLU A C 1
ATOM 545 O O . GLU A 1 69 ? 0.435 4.621 10.452 1.00 97.50 69 GLU A O 1
ATOM 550 N N . ASP A 1 70 ? 0.672 6.349 11.879 1.00 96.31 70 ASP A N 1
ATOM 551 C CA . ASP A 1 70 ? 2.135 6.360 11.937 1.00 96.31 70 ASP A CA 1
ATOM 552 C C . ASP A 1 70 ? 2.685 6.285 13.370 1.00 96.31 70 ASP A C 1
ATOM 554 O O . ASP A 1 70 ? 3.892 6.089 13.551 1.00 96.31 70 ASP A O 1
ATOM 558 N N . ASP A 1 71 ? 1.819 6.340 14.388 1.00 97.62 71 ASP A 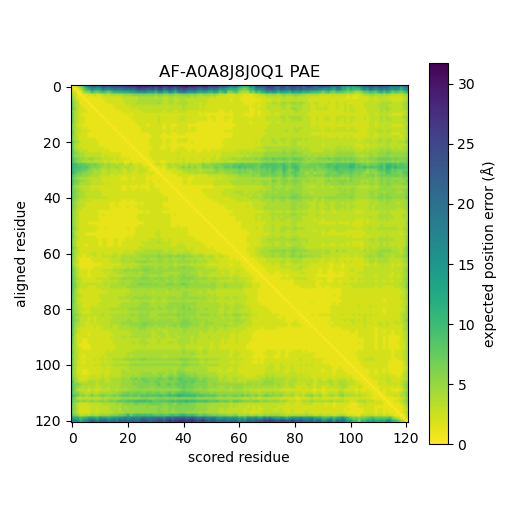N 1
ATOM 559 C CA . ASP A 1 71 ? 2.212 6.108 15.769 1.00 97.62 71 ASP A CA 1
ATOM 560 C C . ASP A 1 71 ? 2.562 4.631 16.012 1.00 97.62 71 ASP A C 1
ATOM 562 O O . ASP A 1 71 ? 1.724 3.722 15.961 1.00 97.62 71 ASP A O 1
ATOM 566 N N . ILE A 1 72 ? 3.837 4.385 16.316 1.00 97.25 72 ILE A N 1
ATOM 567 C CA . ILE A 1 72 ? 4.390 3.039 16.493 1.00 97.25 72 ILE A CA 1
ATOM 568 C C . ILE A 1 72 ? 3.741 2.303 17.670 1.00 97.25 72 ILE A C 1
ATOM 570 O O . ILE A 1 72 ? 3.551 1.086 17.588 1.00 97.25 72 ILE A O 1
ATOM 574 N N . GLU A 1 73 ? 3.380 2.998 18.752 1.00 98.00 73 GLU A N 1
ATOM 575 C CA . GLU A 1 73 ? 2.732 2.367 19.907 1.00 98.00 73 GLU A CA 1
ATOM 576 C C . GLU A 1 73 ? 1.318 1.884 19.564 1.00 98.00 73 GLU A C 1
ATOM 578 O O . GLU A 1 7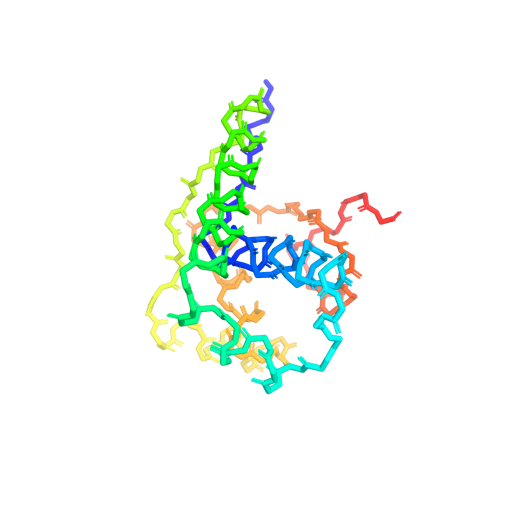3 ? 0.934 0.760 19.916 1.00 98.00 73 GLU A O 1
ATOM 583 N N . THR A 1 74 ? 0.569 2.685 18.808 1.00 97.88 74 THR A N 1
ATOM 584 C CA . THR A 1 74 ? -0.753 2.338 18.281 1.00 97.88 74 THR A CA 1
ATOM 585 C C . THR A 1 74 ? -0.662 1.152 17.324 1.00 97.88 74 THR A C 1
ATOM 587 O O . THR A 1 74 ? -1.371 0.158 17.512 1.00 97.88 74 THR A O 1
ATOM 590 N N . ILE A 1 75 ? 0.255 1.191 16.352 1.00 98.19 75 ILE A N 1
ATOM 591 C CA . ILE A 1 75 ? 0.469 0.093 15.395 1.00 98.19 75 ILE A CA 1
ATOM 592 C C . ILE A 1 75 ? 0.857 -1.197 16.127 1.00 98.19 75 ILE A C 1
ATOM 594 O O . ILE A 1 75 ? 0.284 -2.255 15.864 1.00 98.19 75 ILE A O 1
ATOM 598 N N . MET A 1 76 ? 1.783 -1.127 17.089 1.00 98.31 76 MET A N 1
ATOM 599 C CA . MET A 1 76 ? 2.178 -2.277 17.909 1.00 98.31 76 MET A CA 1
ATOM 600 C C . MET A 1 76 ? 0.988 -2.835 18.700 1.00 98.31 76 MET A C 1
ATOM 602 O O . MET A 1 76 ? 0.813 -4.052 18.782 1.00 98.31 76 MET A O 1
ATOM 606 N N . THR A 1 77 ? 0.158 -1.967 19.281 1.00 98.19 77 THR A N 1
ATOM 607 C CA . THR A 1 77 ? -1.027 -2.375 20.045 1.00 98.19 77 THR A CA 1
ATOM 608 C C . THR A 1 77 ? -2.026 -3.117 19.160 1.00 98.19 77 THR A C 1
ATOM 610 O O . THR A 1 77 ? -2.499 -4.192 19.533 1.00 98.19 77 THR A O 1
AT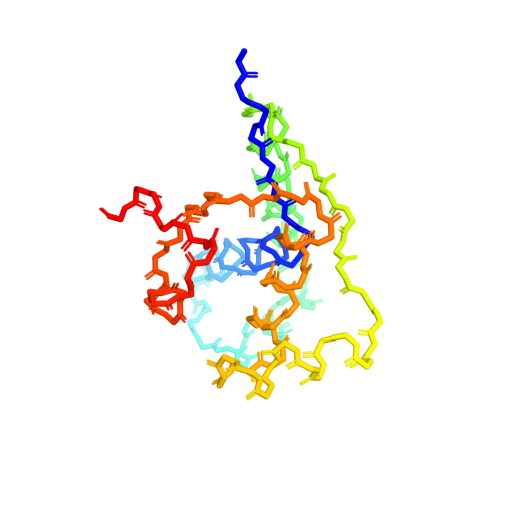OM 613 N N . VAL A 1 78 ? -2.306 -2.589 17.966 1.00 97.62 78 VAL A N 1
ATOM 614 C CA . VAL A 1 78 ? -3.185 -3.216 16.969 1.00 97.62 78 VAL A CA 1
ATOM 615 C C . VAL A 1 78 ? -2.606 -4.546 16.484 1.00 97.62 78 VAL A C 1
ATOM 617 O O . VAL A 1 78 ? -3.314 -5.554 16.494 1.00 97.62 78 VAL A O 1
ATOM 620 N N . SER A 1 79 ? -1.313 -4.579 16.153 1.00 97.50 79 SER A N 1
ATOM 621 C CA . SER A 1 79 ? -0.590 -5.790 15.747 1.00 97.50 79 SER A CA 1
ATOM 622 C C . SER A 1 79 ? -0.731 -6.900 16.787 1.00 97.50 79 SER A C 1
ATOM 624 O O . SER A 1 79 ? -1.185 -7.995 16.464 1.00 97.50 79 SER A O 1
ATOM 626 N N . LYS A 1 80 ? -0.445 -6.612 18.064 1.00 97.50 80 LYS A N 1
ATOM 627 C CA . LYS A 1 80 ? -0.554 -7.602 19.148 1.00 97.50 80 LYS A CA 1
ATOM 628 C C . LYS A 1 80 ? -1.996 -8.025 19.416 1.00 97.50 80 LYS A C 1
ATOM 630 O O . LYS A 1 80 ? -2.226 -9.180 19.759 1.00 97.50 80 LYS A O 1
ATOM 635 N N . LYS A 1 81 ? -2.956 -7.104 19.283 1.00 96.62 81 LYS A N 1
ATOM 636 C CA . LYS A 1 81 ? -4.376 -7.380 19.534 1.00 96.62 81 LYS A CA 1
ATOM 637 C C . LYS A 1 81 ? -4.973 -8.333 18.500 1.00 96.62 81 LYS A C 1
ATOM 639 O O . LYS A 1 81 ? -5.779 -9.178 18.875 1.00 96.62 81 LYS A O 1
ATOM 644 N N . PHE A 1 82 ? -4.600 -8.183 17.231 1.00 96.00 82 PHE A N 1
ATOM 645 C CA . PHE A 1 82 ? -5.196 -8.938 16.125 1.00 96.00 82 PHE A CA 1
ATOM 646 C C . PHE A 1 82 ? -4.249 -9.965 15.487 1.00 96.00 82 PHE A C 1
ATOM 648 O O . PHE A 1 82 ? -4.659 -10.671 14.578 1.00 96.00 82 PHE A O 1
ATOM 655 N N . GLY A 1 83 ? -3.007 -10.089 15.969 1.00 95.25 83 GLY A N 1
ATOM 656 C CA . GLY A 1 83 ? -2.028 -11.043 15.436 1.00 95.25 83 GLY A CA 1
ATOM 657 C C . GLY A 1 83 ? -1.485 -10.663 14.056 1.00 95.25 83 GLY A C 1
ATOM 658 O O . GLY A 1 83 ? -1.104 -11.543 13.293 1.00 95.25 83 GLY A O 1
ATOM 659 N 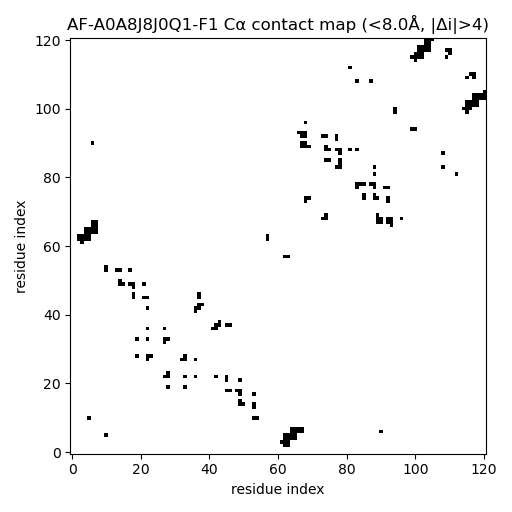N . LEU A 1 84 ? -1.457 -9.367 13.740 1.00 95.50 84 LEU A N 1
ATOM 660 C CA . LEU A 1 84 ? -1.132 -8.841 12.411 1.00 95.50 84 LEU A CA 1
ATOM 661 C C . LEU A 1 84 ? 0.346 -8.477 12.276 1.00 95.50 84 LEU A C 1
ATOM 663 O O . LEU A 1 84 ? 0.960 -7.976 13.225 1.00 95.50 84 LEU A O 1
ATOM 667 N N . LEU A 1 85 ? 0.905 -8.647 11.076 1.00 94.81 85 LEU A N 1
ATOM 668 C CA . LEU A 1 85 ? 2.209 -8.077 10.739 1.00 94.81 85 LEU A CA 1
ATOM 669 C C . LEU A 1 85 ? 2.131 -6.540 10.674 1.00 94.81 85 LEU A C 1
ATOM 671 O O . LEU A 1 85 ? 1.039 -5.983 10.552 1.00 94.81 85 LEU A O 1
ATOM 675 N N . PRO A 1 86 ? 3.269 -5.822 10.758 1.00 93.19 86 PRO A N 1
ATOM 676 C CA . PRO A 1 86 ? 3.258 -4.362 10.862 1.00 93.19 86 PRO A CA 1
ATOM 677 C C . PRO A 1 86 ? 2.477 -3.644 9.754 1.00 93.19 86 PRO A C 1
ATOM 679 O O . PRO A 1 86 ? 1.763 -2.692 10.048 1.00 93.19 86 PRO A O 1
ATOM 682 N N . ASN A 1 87 ? 2.564 -4.110 8.505 1.00 92.50 87 ASN A N 1
ATOM 683 C CA . ASN A 1 87 ? 1.844 -3.487 7.391 1.00 92.50 87 ASN A CA 1
ATOM 684 C C . ASN A 1 87 ? 0.322 -3.633 7.542 1.00 92.50 87 ASN A C 1
ATOM 686 O O . ASN A 1 87 ? -0.402 -2.649 7.410 1.00 92.50 87 ASN A O 1
ATOM 690 N N . ASP A 1 88 ? -0.163 -4.822 7.901 1.00 94.94 88 ASP A N 1
ATOM 691 C CA . ASP A 1 88 ? -1.600 -5.065 8.080 1.00 94.94 88 ASP A CA 1
ATOM 692 C C . ASP A 1 88 ? -2.125 -4.356 9.333 1.00 94.94 88 ASP A C 1
ATOM 694 O O . ASP A 1 88 ? -3.234 -3.816 9.349 1.00 94.94 88 ASP A O 1
ATOM 698 N N . ALA A 1 89 ? -1.292 -4.258 10.372 1.00 96.38 89 ALA A N 1
ATOM 699 C CA . ALA A 1 89 ? -1.594 -3.473 11.560 1.00 96.38 89 ALA A CA 1
ATOM 700 C C . ALA A 1 89 ? -1.737 -1.975 11.247 1.00 96.38 89 ALA A C 1
ATOM 702 O O . ALA A 1 89 ? -2.651 -1.349 11.780 1.00 96.38 89 ALA A O 1
ATOM 703 N N . ILE A 1 90 ? -0.908 -1.407 10.359 1.00 97.00 90 ILE A N 1
ATOM 704 C CA . ILE A 1 90 ? -1.068 -0.023 9.878 1.00 97.00 90 ILE A CA 1
ATOM 705 C C . ILE A 1 90 ? -2.426 0.151 9.198 1.00 97.00 90 ILE A C 1
ATOM 707 O O . ILE A 1 90 ? -3.110 1.138 9.464 1.00 97.00 90 ILE A O 1
ATOM 711 N N . ILE A 1 91 ? -2.855 -0.798 8.359 1.00 96.06 91 ILE A N 1
ATOM 712 C CA . ILE A 1 91 ? -4.156 -0.729 7.674 1.00 96.06 91 ILE A CA 1
ATOM 713 C C . ILE A 1 91 ? -5.295 -0.688 8.701 1.00 96.06 91 ILE A C 1
ATOM 715 O O . ILE A 1 91 ? -6.124 0.222 8.670 1.00 96.06 91 ILE A O 1
ATOM 719 N N . VAL A 1 92 ? -5.302 -1.611 9.665 1.00 96.94 92 VAL A N 1
ATOM 720 C CA . VAL A 1 92 ? -6.353 -1.699 10.697 1.00 96.94 92 VAL A CA 1
ATOM 721 C C . VAL A 1 92 ? -6.338 -0.489 11.629 1.00 96.94 92 VAL A C 1
ATOM 723 O O . VAL A 1 92 ? -7.398 0.041 11.967 1.00 96.94 92 VAL A O 1
ATOM 726 N N . ALA A 1 93 ? -5.155 -0.017 12.018 1.00 97.56 93 ALA A N 1
ATOM 727 C CA . ALA A 1 93 ? -5.005 1.182 12.833 1.00 97.56 93 ALA A CA 1
ATOM 728 C C . ALA A 1 93 ? -5.477 2.437 12.080 1.00 97.56 93 ALA A C 1
ATOM 730 O O . ALA A 1 93 ? -6.193 3.263 12.639 1.00 97.56 93 ALA A O 1
ATOM 731 N N . THR A 1 94 ? -5.187 2.526 10.780 1.00 97.62 94 THR A N 1
ATOM 732 C CA . THR A 1 94 ? -5.697 3.591 9.906 1.00 97.62 94 THR A CA 1
ATOM 733 C C . THR A 1 94 ? -7.223 3.546 9.823 1.00 97.62 94 THR A C 1
ATOM 735 O O . THR A 1 94 ? -7.877 4.583 9.931 1.00 97.62 94 THR A O 1
ATOM 738 N N . CYS A 1 95 ? -7.821 2.357 9.692 1.00 96.88 95 CYS A N 1
ATOM 739 C CA . CYS A 1 95 ? -9.275 2.221 9.727 1.00 96.88 95 CYS A CA 1
ATOM 740 C C . CYS A 1 95 ? -9.863 2.731 11.051 1.00 96.88 95 CYS A C 1
ATOM 742 O O . CYS A 1 95 ? -10.847 3.467 11.024 1.00 96.88 95 CYS A O 1
ATOM 744 N N . LEU A 1 96 ? -9.238 2.422 12.193 1.00 96.31 96 LEU A N 1
ATOM 745 C CA . LEU A 1 96 ? -9.651 2.947 13.501 1.00 96.31 96 LEU A CA 1
ATOM 746 C C . LEU A 1 96 ? -9.536 4.476 13.576 1.00 96.31 96 LEU A C 1
ATOM 748 O O . LEU A 1 96 ? -10.509 5.129 13.952 1.00 96.31 96 LEU A O 1
ATOM 752 N N . LYS A 1 97 ? -8.390 5.045 13.172 1.00 96.44 97 LYS A N 1
ATOM 753 C CA . LYS A 1 97 ? -8.114 6.496 13.157 1.00 96.44 97 LYS A CA 1
ATOM 754 C C . LYS A 1 97 ? -9.186 7.282 12.394 1.00 96.44 97 LYS A C 1
ATOM 756 O O . LYS A 1 97 ? -9.579 8.363 12.826 1.00 96.44 97 LYS A O 1
ATOM 761 N N . HIS A 1 98 ? -9.687 6.728 11.287 1.00 96.56 98 HIS A N 1
ATOM 762 C CA . HIS A 1 98 ? -10.678 7.378 10.416 1.00 96.56 98 HIS A CA 1
ATOM 763 C C . HIS A 1 98 ? -12.122 6.890 10.608 1.00 96.56 98 HIS A C 1
ATOM 765 O O . HIS A 1 98 ? -13.010 7.325 9.876 1.00 96.56 98 HIS A O 1
ATOM 771 N N . GLY A 1 99 ? -12.385 5.992 11.563 1.00 95.88 99 GLY A N 1
ATOM 772 C CA . GLY A 1 99 ? -13.725 5.438 11.797 1.00 95.88 99 GLY A CA 1
ATOM 773 C C . GLY A 1 99 ? -14.267 4.587 10.638 1.00 95.88 99 GLY A C 1
ATOM 774 O O . GLY A 1 99 ? -15.477 4.543 10.415 1.00 95.88 99 GLY A O 1
ATOM 775 N N . ILE A 1 100 ? -13.387 3.933 9.879 1.00 96.25 100 ILE A N 1
ATOM 776 C CA . ILE A 1 100 ? -13.735 3.054 8.759 1.00 96.25 100 ILE A CA 1
ATOM 777 C C . ILE A 1 100 ? -14.106 1.673 9.302 1.00 96.25 100 ILE A C 1
ATOM 779 O O . ILE A 1 100 ? -13.319 1.032 9.997 1.00 96.25 100 ILE A O 1
ATOM 783 N N . THR A 1 101 ? -15.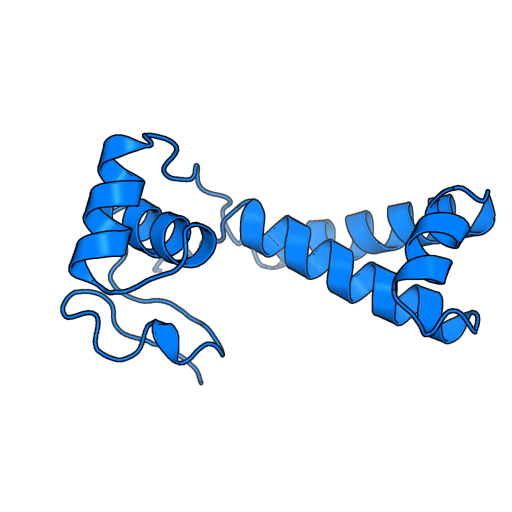300 1.203 8.949 1.00 96.50 101 THR A N 1
ATOM 784 C CA . THR A 1 101 ? -15.856 -0.084 9.400 1.00 96.50 101 THR A CA 1
ATOM 785 C C . THR A 1 101 ? -16.042 -1.093 8.270 1.00 96.50 101 THR A C 1
ATOM 787 O O . THR A 1 101 ? -16.422 -2.231 8.531 1.00 96.50 101 THR A O 1
ATOM 790 N N . GLU A 1 102 ? -15.755 -0.712 7.023 1.00 95.81 102 GLU A N 1
ATOM 791 C CA . GLU A 1 102 ? -15.806 -1.590 5.854 1.00 95.81 102 GLU A CA 1
ATOM 792 C C . GLU A 1 102 ? -14.495 -1.497 5.063 1.00 95.81 102 GLU A C 1
ATOM 794 O O . GLU A 1 102 ? -14.007 -0.397 4.799 1.00 95.81 102 GLU A O 1
ATOM 799 N N . ILE A 1 103 ? -13.933 -2.643 4.672 1.00 95.31 103 ILE A N 1
ATOM 800 C CA . ILE A 1 103 ? -12.699 -2.737 3.882 1.00 95.31 103 ILE A CA 1
ATOM 801 C C . ILE A 1 103 ? -12.905 -3.639 2.667 1.00 95.31 103 ILE A C 1
ATOM 803 O O . ILE A 1 103 ? -13.425 -4.744 2.792 1.00 95.31 103 ILE A O 1
ATOM 807 N N . ALA A 1 104 ? -12.481 -3.177 1.492 1.00 94.00 104 ALA A N 1
ATOM 808 C CA . ALA A 1 104 ? -12.412 -4.006 0.293 1.00 94.00 104 ALA A CA 1
ATOM 809 C C . ALA A 1 104 ? -10.993 -4.551 0.133 1.00 94.00 104 ALA A C 1
ATOM 811 O O . ALA A 1 104 ? -10.053 -3.780 -0.060 1.00 94.00 104 ALA A O 1
ATOM 812 N N . THR A 1 105 ? -10.833 -5.867 0.253 1.00 92.19 105 THR A N 1
ATOM 813 C CA . THR A 1 105 ? -9.527 -6.531 0.218 1.00 92.19 105 THR A CA 1
ATOM 814 C C . THR A 1 105 ? -9.668 -7.985 -0.229 1.00 92.19 105 THR A C 1
ATOM 816 O O . THR A 1 105 ? -10.681 -8.626 0.038 1.00 92.19 105 THR A O 1
ATOM 819 N N . PHE A 1 106 ? -8.637 -8.502 -0.901 1.00 90.19 106 PHE A N 1
ATOM 820 C CA . PHE A 1 106 ? -8.498 -9.933 -1.204 1.00 90.19 106 PHE A CA 1
ATOM 821 C C . PHE A 1 106 ? -7.747 -10.698 -0.106 1.00 90.19 106 PHE A C 1
ATOM 823 O O . PHE A 1 106 ? -7.581 -11.914 -0.206 1.00 90.19 106 PHE A O 1
ATOM 830 N N . ASP A 1 107 ? -7.255 -9.984 0.904 1.00 89.62 107 ASP A N 1
ATOM 831 C CA . ASP A 1 107 ? -6.512 -10.554 2.014 1.00 89.62 107 ASP A CA 1
ATOM 832 C C . ASP A 1 107 ? -7.465 -11.022 3.117 1.00 89.62 107 ASP A C 1
ATOM 834 O O . ASP A 1 107 ? -8.292 -10.258 3.625 1.00 89.62 107 ASP A O 1
ATOM 838 N N . ARG A 1 108 ? -7.343 -12.299 3.476 1.00 89.56 108 ARG A N 1
ATOM 839 C CA . ARG A 1 108 ? -8.185 -12.931 4.491 1.00 89.56 108 ARG A CA 1
ATOM 840 C C . ARG A 1 108 ? -7.720 -12.629 5.909 1.00 89.56 108 ARG A C 1
ATOM 842 O O . ARG A 1 108 ? -8.477 -12.891 6.834 1.00 89.56 108 ARG A O 1
ATOM 849 N N . ASP A 1 109 ? -6.543 -12.033 6.096 1.00 89.81 109 ASP A N 1
ATOM 850 C CA . ASP A 1 109 ? -6.019 -11.694 7.425 1.00 89.81 109 ASP A CA 1
ATOM 851 C C . ASP A 1 109 ? -6.878 -10.634 8.147 1.00 89.81 109 ASP A C 1
ATOM 853 O O . ASP A 1 109 ? -6.815 -10.487 9.368 1.00 89.81 109 ASP A O 1
ATOM 857 N N . PHE A 1 110 ? -7.755 -9.934 7.416 1.00 93.19 110 PHE A N 1
ATOM 858 C CA . PHE A 1 110 ? -8.743 -9.006 7.979 1.00 93.19 110 PHE A CA 1
ATOM 859 C C . PHE A 1 110 ? -10.077 -9.681 8.356 1.00 93.19 110 PHE A C 1
ATOM 861 O O . PHE A 1 110 ? -10.921 -9.059 9.009 1.00 93.19 110 PHE A O 1
ATOM 868 N N . GLU A 1 111 ? -10.287 -10.948 7.978 1.00 89.62 111 GLU A N 1
ATOM 869 C CA . GLU A 1 111 ? -11.453 -11.727 8.395 1.00 89.62 111 GLU A CA 1
ATOM 870 C C . GLU A 1 111 ? -11.376 -12.002 9.909 1.00 89.62 111 GLU A C 1
ATOM 872 O O . GLU A 1 111 ? -10.413 -12.564 10.420 1.00 89.62 111 GLU A O 1
ATOM 877 N N . GLY A 1 112 ? -12.409 -11.604 10.660 1.00 87.31 112 GLY A N 1
ATOM 878 C CA . GLY A 1 112 ? -12.479 -11.814 12.116 1.00 87.31 112 GLY A CA 1
ATOM 879 C C . GLY A 1 112 ? -12.119 -10.594 12.971 1.00 87.31 112 GLY A C 1
ATOM 880 O O . GLY A 1 112 ? -12.286 -10.631 14.194 1.00 87.31 112 GLY A O 1
ATOM 881 N N . ILE A 1 113 ? -11.721 -9.477 12.359 1.00 95.00 113 ILE A N 1
ATOM 882 C CA . ILE A 1 113 ? -11.571 -8.202 13.067 1.00 95.00 113 ILE A CA 1
ATOM 883 C C . ILE A 1 113 ? -12.964 -7.640 13.376 1.00 95.00 113 ILE A C 1
ATOM 885 O O . ILE A 1 113 ? -13.669 -7.148 12.505 1.00 95.00 113 ILE A O 1
ATOM 889 N N . GLN A 1 114 ? -13.366 -7.697 14.648 1.00 92.56 114 GLN A N 1
ATOM 890 C CA . GLN A 1 114 ? -14.759 -7.487 15.080 1.00 92.56 114 GLN A CA 1
ATOM 891 C C . GLN A 1 114 ? -15.424 -6.182 14.606 1.00 92.56 114 GLN A C 1
ATOM 893 O O . GLN A 1 114 ? -16.637 -6.162 14.415 1.00 92.56 114 GLN A O 1
ATOM 898 N N . PHE A 1 115 ? -14.666 -5.092 14.451 1.00 95.44 115 PHE A N 1
ATOM 899 C CA . PHE A 1 115 ? -15.205 -3.787 14.042 1.00 95.44 115 PHE A CA 1
ATOM 900 C C . PHE A 1 115 ? -15.112 -3.532 12.529 1.00 95.44 115 PHE A C 1
ATOM 902 O O . PHE A 1 115 ? -15.645 -2.529 12.051 1.00 95.44 115 PHE A O 1
ATOM 909 N N . LEU A 1 116 ? -14.411 -4.400 11.793 1.00 96.31 116 LEU A N 1
ATOM 910 C CA . LEU A 1 116 ? -14.035 -4.194 10.402 1.00 96.31 116 LEU A CA 1
ATOM 911 C C . LEU A 1 116 ? -14.645 -5.297 9.536 1.00 96.31 116 LEU A C 1
ATOM 913 O O . LEU A 1 116 ? -14.263 -6.462 9.596 1.00 96.31 116 LEU A O 1
ATOM 917 N N . LYS A 1 117 ? -15.618 -4.921 8.715 1.00 95.69 117 LYS A N 1
ATOM 918 C CA . LYS A 1 117 ? -16.310 -5.823 7.801 1.00 95.69 117 LYS A CA 1
ATOM 919 C C . LYS A 1 117 ? -15.593 -5.852 6.455 1.00 95.69 117 LYS A C 1
ATOM 921 O O . LYS A 1 117 ? -15.447 -4.821 5.805 1.00 95.69 117 LYS A O 1
ATOM 926 N N . VAL A 1 118 ? -15.219 -7.039 5.995 1.00 94.94 118 VAL A N 1
ATOM 927 C CA . VAL A 1 118 ? -14.706 -7.222 4.632 1.00 94.94 118 VAL A CA 1
ATOM 928 C C . VAL A 1 118 ? -15.871 -7.138 3.634 1.00 94.94 118 VAL A C 1
ATOM 930 O O . VAL A 1 118 ? -16.903 -7.789 3.816 1.00 94.94 118 VAL A O 1
ATOM 933 N N . VAL A 1 119 ? -15.736 -6.308 2.597 1.00 91.88 119 VAL A N 1
ATOM 934 C CA . VAL A 1 119 ? -16.737 -6.096 1.540 1.00 91.88 119 VAL A CA 1
ATOM 935 C C . VAL A 1 119 ? -16.127 -6.340 0.163 1.00 91.88 119 VAL A C 1
ATOM 937 O O . VAL A 1 119 ? -15.083 -5.790 -0.155 1.00 91.88 119 VAL A O 1
ATOM 940 N N . GLY A 1 120 ? -16.802 -7.124 -0.682 1.00 71.75 120 GLY A N 1
ATOM 941 C CA . GLY A 1 120 ? -16.321 -7.412 -2.037 1.00 71.75 120 GLY A CA 1
ATOM 942 C C . GLY A 1 120 ? -15.056 -8.272 -2.041 1.00 71.75 120 GLY A C 1
ATOM 943 O O . GLY A 1 120 ? -13.956 -7.751 -2.207 1.00 71.75 120 GLY A O 1
ATOM 944 N N . GLY A 1 121 ? -15.254 -9.580 -1.872 1.00 51.12 121 GLY A N 1
ATOM 945 C CA . GLY A 1 121 ? -14.259 -10.630 -2.104 1.00 51.12 121 GLY A CA 1
ATOM 946 C C . GLY A 1 121 ? -14.669 -11.502 -3.279 1.00 51.12 121 GLY A C 1
ATOM 947 O O . GLY A 1 121 ? -15.892 -11.750 -3.408 1.00 51.12 121 GLY A O 1
#

Solvent-accessible surface area (backbone atoms only — not comparable to full-atom values): 6921 Å² total; per-residue (Å²): 131,88,81,53,70,46,46,64,66,58,51,51,50,51,24,49,53,44,28,50,54,58,37,37,79,73,73,37,78,54,74,70,55,45,61,55,38,46,72,37,75,67,29,41,53,46,43,54,49,19,48,50,56,48,53,51,51,39,59,76,68,66,46,40,78,50,83,70,55,79,56,62,68,59,29,50,51,41,12,70,72,70,75,40,56,73,72,59,8,29,53,54,39,23,27,60,78,71,72,50,44,70,43,75,53,90,63,66,88,54,67,84,46,91,73,41,42,80,44,79,119